Protein AF-W2HSP3-F1 (afdb_monomer_lite)

Structure (mmCIF, N/CA/C/O backbone):
data_AF-W2HSP3-F1
#
_entry.id   AF-W2HSP3-F1
#
loop_
_atom_site.group_PDB
_atom_site.id
_atom_site.type_symbol
_atom_site.label_atom_id
_atom_site.label_alt_id
_atom_site.label_comp_id
_atom_site.label_asym_id
_atom_site.label_entity_id
_atom_site.label_seq_id
_atom_site.pdbx_PDB_ins_code
_atom_site.Cartn_x
_atom_site.Cartn_y
_atom_site.Cartn_z
_atom_site.occupancy
_atom_site.B_iso_or_equiv
_atom_site.auth_seq_id
_atom_site.auth_comp_id
_atom_site.auth_asym_id
_atom_site.auth_atom_id
_atom_site.pdbx_PDB_model_num
ATOM 1 N N . MET A 1 1 ? 7.072 12.302 16.297 1.00 57.34 1 MET A N 1
ATOM 2 C CA . MET A 1 1 ? 7.672 11.206 15.501 1.00 57.34 1 MET A CA 1
ATOM 3 C C . MET A 1 1 ? 6.674 10.807 14.418 1.00 57.34 1 MET A C 1
ATOM 5 O O . MET A 1 1 ? 5.513 10.614 14.748 1.00 57.34 1 MET A O 1
ATOM 9 N N . VAL A 1 2 ? 7.070 10.785 13.141 1.00 75.00 2 VAL A N 1
ATOM 10 C CA . VAL A 1 2 ? 6.167 10.472 12.011 1.00 75.00 2 VAL A CA 1
ATOM 11 C C . VAL A 1 2 ? 6.224 8.970 11.736 1.00 75.00 2 VAL A C 1
ATOM 13 O O . VAL A 1 2 ? 7.313 8.440 11.526 1.00 75.00 2 VAL A O 1
ATOM 16 N N . PHE A 1 3 ? 5.074 8.290 11.745 1.00 82.56 3 PHE A N 1
ATOM 17 C CA . PHE A 1 3 ? 4.987 6.868 11.400 1.00 82.56 3 PHE A CA 1
ATOM 18 C C . PHE A 1 3 ? 5.425 6.637 9.947 1.00 82.56 3 PHE A C 1
ATOM 20 O O . PHE A 1 3 ? 4.989 7.353 9.043 1.00 82.56 3 PHE A O 1
ATOM 27 N N . ARG A 1 4 ? 6.276 5.634 9.722 1.00 90.62 4 ARG A N 1
ATOM 28 C CA . ARG A 1 4 ? 6.746 5.224 8.395 1.00 90.62 4 ARG A CA 1
ATOM 29 C C . ARG A 1 4 ? 6.575 3.722 8.255 1.00 90.62 4 ARG A C 1
ATOM 31 O O . ARG A 1 4 ? 6.967 2.982 9.150 1.00 90.62 4 ARG A O 1
ATOM 38 N N . PHE A 1 5 ? 6.030 3.308 7.118 1.00 94.88 5 PHE A N 1
ATOM 39 C CA . PHE A 1 5 ? 5.912 1.898 6.778 1.00 94.88 5 PHE A CA 1
ATOM 40 C C 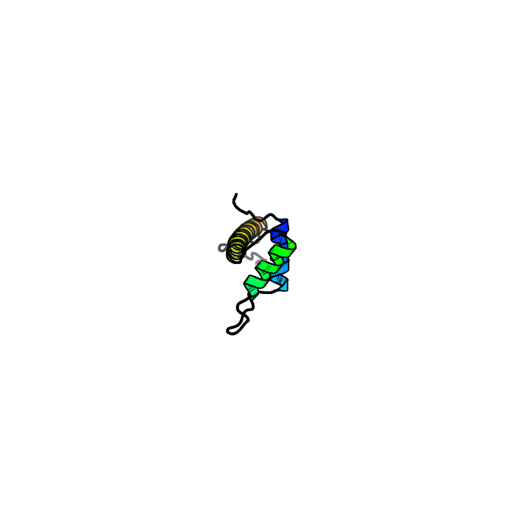. PHE A 1 5 ? 7.290 1.281 6.545 1.00 94.88 5 PHE A C 1
ATOM 42 O O . PHE A 1 5 ? 8.120 1.853 5.834 1.00 94.88 5 PHE A O 1
ATOM 49 N N . THR A 1 6 ? 7.513 0.110 7.132 1.00 94.94 6 THR A N 1
ATOM 50 C CA . THR A 1 6 ? 8.635 -0.768 6.793 1.00 94.94 6 THR A CA 1
ATOM 51 C C . THR A 1 6 ? 8.248 -1.714 5.656 1.00 94.94 6 THR A C 1
ATOM 53 O O . THR A 1 6 ? 7.066 -1.953 5.411 1.00 94.94 6 THR A O 1
ATOM 56 N N . ASN A 1 7 ? 9.241 -2.319 4.999 1.00 94.88 7 ASN A N 1
ATOM 57 C CA . ASN A 1 7 ? 8.985 -3.308 3.946 1.00 94.88 7 ASN A CA 1
ATOM 58 C C . ASN A 1 7 ? 8.162 -4.505 4.449 1.00 94.88 7 ASN A C 1
ATOM 60 O O . ASN A 1 7 ? 7.336 -5.039 3.714 1.00 94.88 7 ASN A O 1
ATOM 64 N N . ASP A 1 8 ? 8.356 -4.935 5.697 1.00 95.44 8 ASP A N 1
ATOM 65 C CA . ASP A 1 8 ? 7.571 -6.041 6.252 1.00 95.44 8 ASP A CA 1
ATOM 66 C C . ASP A 1 8 ? 6.126 -5.625 6.532 1.00 95.44 8 ASP A C 1
ATOM 68 O O . ASP A 1 8 ? 5.201 -6.388 6.256 1.00 95.44 8 ASP A O 1
ATOM 72 N N . GLN A 1 9 ? 5.905 -4.385 6.971 1.00 95.81 9 GLN A N 1
ATOM 73 C CA . GLN A 1 9 ? 4.556 -3.832 7.089 1.00 95.81 9 GLN A CA 1
ATOM 74 C C . GLN A 1 9 ? 3.878 -3.682 5.722 1.00 95.81 9 GLN A C 1
ATOM 76 O O . GLN A 1 9 ? 2.676 -3.914 5.626 1.00 95.81 9 GLN A O 1
ATOM 81 N N . ASP A 1 10 ? 4.622 -3.363 4.657 1.00 96.50 10 ASP A N 1
ATOM 82 C CA . ASP A 1 10 ? 4.069 -3.339 3.299 1.00 96.50 10 ASP A CA 1
ATOM 83 C C . ASP A 1 10 ? 3.620 -4.727 2.839 1.00 96.50 10 ASP A C 1
ATOM 85 O O . ASP A 1 10 ? 2.551 -4.857 2.246 1.00 96.50 10 ASP A O 1
ATOM 89 N N . LYS A 1 11 ? 4.385 -5.784 3.143 1.00 96.44 11 LYS A N 1
ATOM 90 C CA . LYS A 1 11 ? 3.977 -7.165 2.831 1.00 96.44 11 LYS A CA 1
ATOM 91 C C . LYS A 1 11 ? 2.678 -7.532 3.546 1.00 96.44 11 LYS A C 1
ATOM 93 O O . LYS A 1 11 ? 1.780 -8.102 2.927 1.00 96.44 11 LYS A O 1
ATOM 98 N N . VAL A 1 12 ? 2.558 -7.181 4.829 1.00 96.81 12 VAL A N 1
ATOM 99 C CA . VAL A 1 12 ? 1.324 -7.406 5.598 1.00 96.81 12 VAL A CA 1
ATOM 100 C C . VAL A 1 12 ? 0.173 -6.595 5.006 1.00 96.81 12 VAL A C 1
ATOM 102 O O . VAL A 1 12 ? -0.899 -7.151 4.786 1.00 96.81 12 VAL A O 1
ATOM 105 N N . LEU A 1 13 ? 0.400 -5.323 4.665 1.00 96.31 13 LEU A N 1
ATOM 106 C CA . LEU A 1 13 ? -0.590 -4.486 3.990 1.00 96.31 13 LEU A CA 1
ATOM 107 C C . LEU A 1 13 ? -1.086 -5.145 2.695 1.00 96.31 13 LEU A C 1
ATOM 109 O O . LEU A 1 13 ? -2.293 -5.269 2.509 1.00 96.31 13 LEU A O 1
ATOM 113 N N . MET A 1 14 ? -0.186 -5.619 1.830 1.00 96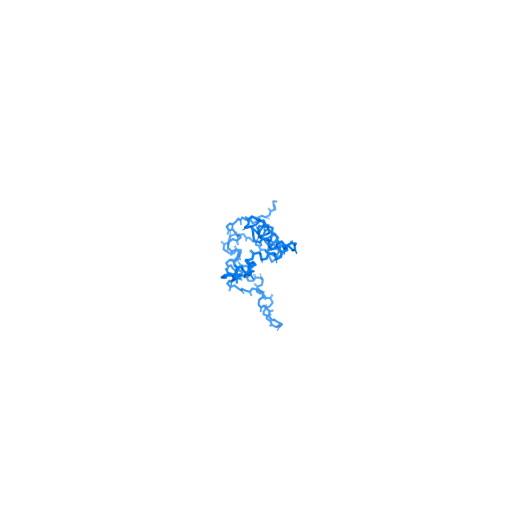.69 14 MET A N 1
ATOM 114 C CA . MET A 1 14 ? -0.572 -6.289 0.582 1.00 96.69 14 MET A CA 1
ATOM 115 C C . MET A 1 14 ? -1.382 -7.559 0.835 1.00 96.69 14 MET A C 1
ATOM 117 O O . MET A 1 14 ? -2.396 -7.780 0.172 1.00 96.69 14 MET A O 1
ATOM 121 N N . ARG A 1 15 ? -0.996 -8.361 1.834 1.00 96.44 15 ARG A N 1
ATOM 122 C CA . ARG A 1 15 ? -1.750 -9.553 2.238 1.00 96.44 15 ARG A CA 1
ATOM 123 C C . ARG A 1 15 ? -3.173 -9.203 2.679 1.00 96.44 15 ARG A C 1
ATOM 125 O O . ARG A 1 15 ? -4.119 -9.847 2.232 1.00 96.44 15 ARG A O 1
ATOM 132 N N . GLU A 1 16 ? -3.338 -8.189 3.528 1.00 95.38 16 GLU A N 1
ATOM 133 C CA . GLU A 1 16 ? -4.663 -7.774 4.008 1.00 95.38 16 GLU A CA 1
ATOM 134 C C . GLU A 1 16 ? -5.529 -7.192 2.884 1.00 95.38 16 GLU A C 1
ATOM 136 O O . GLU A 1 16 ? -6.728 -7.465 2.836 1.00 95.38 16 GLU A O 1
ATOM 141 N N . LEU A 1 17 ? -4.934 -6.450 1.944 1.00 94.31 17 LEU A N 1
ATOM 142 C CA . LEU A 1 17 ? -5.640 -5.922 0.775 1.00 94.31 17 LEU A CA 1
ATOM 143 C C . LEU A 1 17 ? -6.127 -7.028 -0.162 1.00 94.31 17 LEU A C 1
ATOM 145 O O . LEU A 1 17 ? -7.251 -6.940 -0.644 1.00 94.31 17 LEU A O 1
ATOM 149 N N . LEU A 1 18 ? -5.321 -8.066 -0.404 1.00 93.12 18 LEU A N 1
ATOM 150 C CA . LEU A 1 18 ? -5.742 -9.218 -1.208 1.00 93.12 18 LEU A CA 1
ATOM 151 C C . LEU A 1 18 ? -6.853 -10.012 -0.514 1.00 93.12 18 LEU A C 1
ATOM 153 O O . LEU A 1 18 ? -7.806 -10.429 -1.165 1.00 93.12 18 LEU A O 1
ATOM 157 N N . ARG A 1 19 ? -6.754 -10.188 0.810 1.00 93.50 19 ARG A N 1
ATOM 158 C CA . ARG A 1 19 ? -7.735 -10.938 1.606 1.00 93.50 19 ARG A CA 1
ATOM 159 C C . ARG A 1 19 ? -9.091 -10.237 1.689 1.00 93.50 19 ARG A C 1
ATOM 161 O O . ARG A 1 19 ? -10.117 -10.896 1.575 1.00 93.50 19 ARG A O 1
ATOM 168 N N . LEU A 1 20 ? -9.095 -8.928 1.943 1.00 91.44 20 LEU A N 1
ATOM 169 C CA . LEU A 1 20 ? -10.320 -8.145 2.154 1.00 91.44 20 LEU A CA 1
ATOM 170 C C . LEU A 1 20 ? -10.848 -7.492 0.874 1.00 91.44 20 LEU A C 1
ATOM 172 O O . LEU A 1 20 ? -11.997 -7.065 0.845 1.00 91.44 20 LEU A O 1
ATOM 176 N N . ASN A 1 21 ? -10.016 -7.403 -0.165 1.00 90.12 21 ASN A N 1
ATOM 177 C CA . ASN A 1 21 ? -10.327 -6.837 -1.474 1.00 90.12 21 ASN A CA 1
ATOM 178 C C . ASN A 1 21 ? -11.190 -5.555 -1.416 1.00 90.12 21 ASN A C 1
ATOM 180 O O . ASN A 1 21 ? -12.279 -5.504 -2.002 1.00 90.12 21 ASN A O 1
ATOM 184 N N . PRO A 1 22 ? -10.711 -4.483 -0.752 1.00 89.25 22 PRO A N 1
ATOM 185 C CA . PRO A 1 22 ? -11.496 -3.263 -0.540 1.00 89.25 22 PRO A CA 1
ATOM 186 C C . PRO A 1 22 ? -11.778 -2.480 -1.837 1.00 89.25 22 PRO A C 1
ATOM 188 O O . PRO A 1 22 ? -12.472 -1.464 -1.812 1.00 89.25 22 PRO A O 1
ATOM 191 N N . PHE A 1 23 ? -11.223 -2.923 -2.969 1.00 86.75 23 PHE A N 1
ATOM 192 C CA . PHE A 1 23 ? -11.426 -2.347 -4.299 1.00 86.75 23 PHE A CA 1
ATOM 193 C C . PHE A 1 23 ? -12.687 -2.872 -4.992 1.00 86.75 23 PHE A C 1
ATOM 195 O O . PHE A 1 23 ? -13.168 -2.247 -5.931 1.00 86.75 23 PHE A O 1
ATOM 202 N N . SER A 1 24 ? -13.229 -3.999 -4.526 1.00 83.31 24 SER A N 1
ATOM 203 C CA . SER A 1 24 ? -14.418 -4.641 -5.099 1.00 83.31 24 SER A CA 1
ATOM 204 C C . SER A 1 24 ? -15.747 -4.048 -4.623 1.00 83.31 24 SER A C 1
ATOM 206 O O . SER A 1 24 ? -16.806 -4.579 -4.949 1.00 83.31 24 SER A O 1
ATOM 208 N N . ALA A 1 25 ? -15.711 -2.955 -3.854 1.00 72.19 25 ALA A N 1
ATOM 209 C CA . ALA A 1 25 ? -16.910 -2.331 -3.314 1.00 72.19 25 ALA A CA 1
ATOM 210 C C . ALA A 1 25 ? -17.835 -1.842 -4.445 1.00 72.19 25 ALA A C 1
ATOM 212 O O . ALA A 1 25 ? -17.518 -0.905 -5.180 1.00 72.19 25 ALA A O 1
ATOM 213 N N . VAL A 1 26 ? -19.002 -2.473 -4.559 1.00 76.56 26 VAL A N 1
ATOM 214 C CA . VAL A 1 26 ? -20.098 -2.068 -5.444 1.00 76.56 26 VAL A CA 1
ATOM 215 C C . VAL A 1 26 ? -20.933 -1.004 -4.723 1.00 76.56 26 VAL A C 1
ATOM 217 O O . VAL A 1 26 ? -20.908 -0.884 -3.497 1.00 76.56 26 VAL A O 1
ATOM 220 N N . ARG A 1 27 ? -21.700 -0.196 -5.462 1.00 68.56 27 ARG A N 1
ATOM 221 C CA . ARG A 1 27 ? -22.696 0.702 -4.858 1.00 68.56 27 ARG A CA 1
ATOM 222 C C . ARG A 1 27 ? -23.630 -0.118 -3.948 1.00 68.56 27 ARG A C 1
ATOM 224 O O . ARG A 1 27 ? -24.315 -1.011 -4.431 1.00 68.56 27 ARG A O 1
ATOM 231 N N . GLY A 1 28 ? -23.648 0.194 -2.649 1.00 67.81 28 GLY A N 1
ATOM 232 C CA . GLY A 1 28 ? -24.393 -0.556 -1.625 1.00 67.81 28 GLY A CA 1
ATOM 233 C C . GLY A 1 28 ? -23.549 -1.540 -0.801 1.00 67.81 28 GLY A C 1
ATOM 234 O O . GLY A 1 28 ? -24.064 -2.126 0.146 1.00 67.81 28 GLY A O 1
ATOM 235 N N . SER A 1 29 ? -22.261 -1.706 -1.116 1.00 63.44 29 SER A N 1
ATOM 236 C CA . SER A 1 29 ? -21.333 -2.491 -0.299 1.00 63.44 29 SER A CA 1
ATOM 237 C C . SER A 1 29 ? -21.091 -1.855 1.077 1.00 63.44 29 SER A C 1
ATOM 239 O O . SER A 1 29 ? -21.204 -0.633 1.221 1.00 63.44 29 SER A O 1
ATOM 241 N N . PRO A 1 30 ? -20.724 -2.668 2.087 1.00 63.75 30 PRO A N 1
ATOM 242 C CA . PRO A 1 30 ? -20.483 -2.189 3.439 1.00 63.75 30 PRO A CA 1
ATOM 243 C C . PRO A 1 30 ? -19.460 -1.038 3.462 1.00 63.75 30 PRO A C 1
ATOM 245 O O . PRO A 1 30 ? -18.375 -1.168 2.885 1.00 63.75 30 PRO A O 1
ATOM 248 N N . PRO A 1 31 ? -19.760 0.088 4.136 1.00 66.69 31 PRO A N 1
ATOM 249 C CA . PRO A 1 31 ? -18.896 1.274 4.150 1.00 66.69 31 PRO A CA 1
ATOM 250 C C . PRO A 1 31 ? -17.557 1.054 4.877 1.00 66.69 31 PRO A C 1
ATOM 252 O O . PRO A 1 31 ? -16.694 1.932 4.869 1.00 66.69 31 PRO A O 1
ATOM 255 N N . ASN A 1 32 ? -17.371 -0.100 5.519 1.00 83.12 32 ASN A N 1
ATOM 256 C CA . ASN A 1 32 ? -16.309 -0.368 6.479 1.00 83.12 32 ASN A CA 1
ATOM 257 C C . ASN A 1 32 ? -15.123 -1.180 5.939 1.00 83.12 32 ASN A C 1
ATOM 259 O O . ASN A 1 32 ? -14.158 -1.306 6.677 1.00 83.12 32 ASN A O 1
ATOM 263 N N . MET A 1 33 ? -15.096 -1.658 4.686 1.00 87.75 33 MET A N 1
ATOM 264 C CA . MET A 1 33 ? -13.993 -2.527 4.212 1.00 87.75 33 MET A CA 1
ATOM 265 C C . MET A 1 33 ? -12.595 -1.910 4.393 1.00 87.75 33 MET A C 1
ATOM 267 O O . MET A 1 33 ? -11.652 -2.579 4.808 1.00 87.75 33 MET A O 1
ATOM 271 N N . TRP A 1 34 ? -12.445 -0.610 4.123 1.00 91.62 34 TRP A N 1
ATOM 272 C CA . TRP A 1 34 ? -11.179 0.092 4.363 1.00 91.62 34 TRP A CA 1
ATOM 273 C C . TRP A 1 34 ? -10.842 0.205 5.853 1.00 91.62 34 TRP A C 1
ATOM 275 O O . TRP A 1 34 ? -9.671 0.127 6.225 1.00 91.62 34 TRP A O 1
ATOM 285 N N . SER A 1 35 ? -11.854 0.380 6.701 1.00 93.19 35 SER A N 1
ATOM 286 C CA . SER A 1 35 ? -11.700 0.387 8.156 1.00 93.19 35 SER A CA 1
ATOM 287 C C . SER A 1 35 ? -11.324 -0.999 8.683 1.00 93.19 35 SER A C 1
ATOM 289 O O . SER A 1 35 ? -10.482 -1.094 9.569 1.00 93.19 35 SER A O 1
ATOM 291 N N . ASP A 1 36 ? -11.861 -2.065 8.091 1.00 93.94 36 ASP A N 1
ATOM 292 C CA . ASP A 1 36 ? -11.522 -3.448 8.426 1.00 93.94 36 ASP A CA 1
ATOM 293 C C . ASP A 1 36 ? -10.068 -3.762 8.038 1.00 93.94 36 ASP A C 1
ATOM 295 O O . ASP A 1 36 ? -9.341 -4.385 8.812 1.00 93.94 36 ASP A O 1
ATOM 299 N N . VAL A 1 37 ? -9.598 -3.262 6.884 1.00 94.94 37 VAL A N 1
ATOM 300 C CA . VAL A 1 37 ? -8.174 -3.326 6.499 1.00 94.94 37 VAL A CA 1
ATOM 301 C C . VAL A 1 37 ? -7.311 -2.596 7.524 1.00 94.94 37 VAL A C 1
ATOM 303 O O . VAL A 1 37 ? -6.296 -3.139 7.955 1.00 94.94 37 VAL A O 1
ATOM 306 N N . ALA A 1 38 ? -7.709 -1.389 7.938 1.00 95.25 38 ALA A N 1
ATOM 307 C CA . ALA A 1 38 ? -6.981 -0.617 8.940 1.00 95.25 38 ALA A CA 1
ATOM 308 C C . ALA A 1 38 ? -6.900 -1.354 10.284 1.00 95.25 38 ALA A C 1
ATOM 310 O O . ALA A 1 38 ? -5.811 -1.506 10.830 1.00 95.25 38 ALA A O 1
ATOM 311 N N . GLY A 1 39 ? -8.022 -1.891 10.768 1.00 96.31 39 GLY A N 1
ATOM 312 C CA . GLY A 1 39 ? -8.071 -2.676 12.000 1.00 96.31 39 GLY A CA 1
ATOM 313 C C . GLY A 1 39 ? -7.220 -3.946 11.929 1.00 96.31 39 GLY A C 1
ATOM 314 O O . GLY A 1 39 ? -6.418 -4.198 12.828 1.00 96.31 39 GLY A O 1
ATOM 315 N N . SER A 1 40 ? -7.335 -4.708 10.837 1.00 95.69 40 SER A N 1
ATOM 316 C CA . SER A 1 40 ? -6.558 -5.936 10.629 1.00 95.69 40 SER A CA 1
ATOM 317 C C . SER A 1 40 ? -5.057 -5.655 10.577 1.00 95.69 40 SER A C 1
ATOM 319 O O . SER A 1 40 ? -4.268 -6.300 11.267 1.00 95.69 40 SER A O 1
ATOM 321 N N . LEU A 1 41 ? -4.654 -4.638 9.813 1.00 96.19 41 LEU A N 1
ATOM 322 C CA . LEU A 1 41 ? -3.257 -4.237 9.690 1.00 96.19 41 LEU A CA 1
ATOM 323 C C . LEU A 1 41 ? -2.701 -3.726 11.021 1.00 96.19 41 LEU A C 1
ATOM 325 O O . LEU A 1 41 ? -1.572 -4.059 11.381 1.00 96.19 41 LEU A O 1
ATOM 329 N N . SER A 1 42 ? -3.489 -2.961 11.776 1.00 96.38 42 SER A N 1
ATOM 330 C CA . SER A 1 42 ? -3.099 -2.512 13.109 1.00 96.38 42 SER A CA 1
ATOM 331 C C . SER A 1 42 ? -2.903 -3.652 14.088 1.00 96.38 42 SER A C 1
ATOM 333 O O . SER A 1 42 ? -1.908 -3.668 14.809 1.00 96.38 42 SER A O 1
ATOM 335 N N . SER A 1 43 ? -3.804 -4.631 14.077 1.00 96.69 43 SER A N 1
ATOM 336 C CA . SER A 1 43 ? -3.672 -5.829 14.902 1.00 96.69 43 SER A CA 1
ATOM 337 C C . SER A 1 43 ? -2.433 -6.642 14.514 1.00 96.69 43 SER A C 1
ATOM 339 O O . SER A 1 43 ? -1.658 -7.026 15.384 1.00 96.69 43 SER A O 1
ATOM 341 N N . ALA A 1 44 ? -2.191 -6.833 13.214 1.00 94.88 44 ALA A N 1
ATOM 342 C CA . ALA A 1 44 ? -1.067 -7.623 12.716 1.00 94.88 44 ALA A CA 1
ATOM 343 C C . ALA A 1 44 ? 0.304 -6.959 12.933 1.00 94.88 44 ALA A C 1
ATOM 345 O O . ALA A 1 44 ? 1.310 -7.656 13.042 1.00 94.88 44 ALA A O 1
ATOM 346 N N . THR A 1 45 ? 0.363 -5.626 12.965 1.00 92.06 45 THR A N 1
ATOM 347 C CA . THR A 1 45 ? 1.623 -4.869 13.097 1.00 92.06 45 THR A CA 1
ATOM 348 C C . THR A 1 45 ? 1.876 -4.341 14.506 1.00 92.06 45 THR A C 1
ATOM 350 O O . THR A 1 45 ? 2.978 -3.870 14.780 1.00 92.06 45 THR A O 1
ATOM 353 N N . GLY A 1 46 ? 0.873 -4.384 15.389 1.00 93.00 46 GLY A N 1
ATOM 354 C CA . GLY A 1 46 ? 0.936 -3.787 16.724 1.00 93.00 46 GLY A CA 1
ATOM 355 C C . GLY A 1 46 ? 0.952 -2.254 16.719 1.00 93.00 46 GLY A C 1
ATOM 356 O O . GLY A 1 46 ? 1.235 -1.646 17.748 1.00 93.00 46 GLY A O 1
ATOM 357 N N . VAL A 1 47 ? 0.670 -1.613 15.577 1.00 91.56 47 VAL A N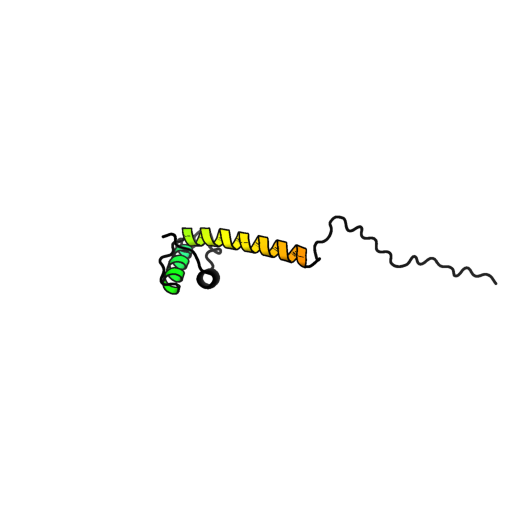 1
ATOM 358 C CA . VAL A 1 47 ? 0.703 -0.153 15.424 1.00 91.56 47 VAL A CA 1
ATOM 359 C C . VAL A 1 47 ? -0.650 0.365 14.964 1.00 91.56 47 VAL A C 1
ATOM 361 O O . VAL A 1 47 ? -1.249 -0.152 14.025 1.00 91.56 47 VAL A O 1
ATOM 364 N N . GLN A 1 48 ? -1.130 1.439 15.587 1.00 94.44 48 GLN A N 1
ATOM 365 C CA . GLN A 1 48 ? -2.360 2.087 15.153 1.00 94.44 48 GLN A CA 1
ATOM 366 C C . GLN A 1 48 ? -2.155 2.770 13.790 1.00 94.44 48 GLN A C 1
ATOM 368 O O . GLN A 1 48 ? -1.364 3.702 13.650 1.00 94.44 48 GLN A O 1
ATOM 373 N N . ILE A 1 49 ? -2.879 2.289 12.784 1.00 94.31 49 ILE A N 1
ATOM 374 C CA . ILE A 1 49 ? -2.802 2.694 11.384 1.00 94.31 49 ILE A CA 1
ATOM 375 C C . ILE A 1 49 ? -4.221 3.034 10.946 1.00 94.31 49 ILE A C 1
ATOM 377 O O . ILE A 1 49 ? -5.160 2.282 11.188 1.00 94.31 49 ILE A O 1
ATOM 381 N N . ASN A 1 50 ? -4.386 4.183 10.299 1.00 94.50 50 ASN A N 1
ATOM 382 C CA . ASN A 1 50 ? -5.679 4.620 9.784 1.00 94.50 50 ASN A CA 1
ATOM 383 C C . ASN A 1 50 ? -5.775 4.488 8.256 1.00 94.50 50 ASN A C 1
ATOM 385 O O . ASN A 1 50 ? -4.783 4.334 7.539 1.00 94.50 50 ASN A O 1
ATOM 389 N N . VAL A 1 51 ? -7.005 4.599 7.747 1.00 94.12 51 VAL A N 1
ATOM 390 C CA . VAL A 1 51 ? -7.316 4.466 6.315 1.00 94.12 51 VAL A CA 1
ATOM 391 C C . VAL A 1 51 ? -6.539 5.462 5.451 1.00 94.12 51 VAL A C 1
ATOM 393 O O . VAL A 1 51 ? -6.100 5.111 4.355 1.00 94.12 51 VAL A O 1
ATOM 396 N N . LYS A 1 52 ? -6.337 6.698 5.928 1.00 93.94 52 LYS A N 1
ATOM 397 C CA . LYS A 1 52 ? -5.584 7.714 5.183 1.00 93.94 52 LYS A CA 1
ATOM 398 C C . LYS A 1 52 ? -4.135 7.275 4.987 1.00 93.94 52 LYS A C 1
ATOM 400 O O . LYS A 1 52 ? -3.650 7.294 3.864 1.00 93.94 52 LYS A O 1
ATOM 405 N N . GLN A 1 53 ? -3.475 6.807 6.046 1.00 95.19 53 GLN A N 1
ATOM 406 C CA . GLN A 1 53 ? -2.097 6.315 5.970 1.00 95.19 53 GLN A CA 1
ATOM 407 C C . GLN A 1 53 ? -1.955 5.135 5.001 1.00 95.19 53 GLN A C 1
ATOM 409 O O . GLN A 1 53 ? -0.982 5.079 4.254 1.00 95.19 53 GLN A O 1
ATOM 414 N N . ILE A 1 54 ? -2.938 4.229 4.968 1.00 95.25 54 ILE A N 1
ATOM 415 C CA . ILE A 1 54 ? -2.969 3.116 4.008 1.00 95.25 54 ILE A CA 1
ATOM 416 C C . ILE A 1 54 ? -3.056 3.630 2.566 1.00 95.25 54 ILE A C 1
ATOM 418 O O . ILE A 1 54 ? -2.272 3.213 1.714 1.00 95.25 54 ILE A O 1
ATOM 422 N N . ARG A 1 55 ? -3.984 4.552 2.280 1.00 94.38 55 ARG A N 1
ATOM 423 C CA . ARG A 1 55 ? -4.167 5.117 0.931 1.00 94.38 55 ARG A CA 1
ATOM 424 C C . ARG A 1 55 ? -2.954 5.925 0.469 1.00 94.38 55 ARG A C 1
ATOM 426 O O . ARG A 1 55 ? -2.526 5.786 -0.679 1.00 94.38 55 ARG A O 1
ATOM 433 N N . ASP A 1 56 ? -2.370 6.709 1.370 1.00 95.69 56 ASP A N 1
ATOM 434 C CA . ASP A 1 56 ? -1.144 7.466 1.110 1.00 95.69 56 ASP A CA 1
ATOM 435 C C . ASP A 1 56 ? 0.010 6.499 0.784 1.00 95.69 56 ASP A C 1
ATOM 437 O O . ASP A 1 56 ? 0.710 6.674 -0.217 1.00 95.69 56 ASP A O 1
ATOM 441 N N . ARG A 1 57 ? 0.165 5.412 1.559 1.00 96.44 57 ARG A N 1
ATOM 442 C CA . ARG A 1 57 ? 1.195 4.398 1.299 1.00 96.44 57 ARG A CA 1
ATOM 443 C C . ARG A 1 57 ? 0.982 3.684 -0.033 1.00 96.44 57 ARG A C 1
ATOM 445 O O . ARG A 1 57 ? 1.944 3.518 -0.778 1.00 96.44 57 ARG A O 1
ATOM 452 N N . LEU A 1 58 ? -0.254 3.318 -0.367 1.00 95.62 58 LEU A N 1
ATOM 453 C CA . LEU A 1 58 ? -0.582 2.690 -1.650 1.00 95.62 58 LEU A CA 1
ATOM 454 C C . LEU A 1 58 ? -0.238 3.579 -2.844 1.00 95.62 58 LEU A C 1
ATOM 456 O O . LEU A 1 58 ? 0.281 3.088 -3.845 1.00 95.62 58 LEU A O 1
ATOM 460 N N . THR A 1 59 ? -0.481 4.885 -2.728 1.00 96.12 59 THR A N 1
ATOM 461 C CA . THR A 1 59 ? -0.116 5.855 -3.768 1.00 96.12 59 THR A CA 1
ATOM 462 C C . THR A 1 59 ? 1.392 5.850 -4.015 1.00 96.12 59 THR A C 1
ATOM 464 O O . THR A 1 59 ? 1.830 5.774 -5.165 1.00 96.12 59 THR A O 1
ATOM 467 N N . LEU A 1 60 ? 2.192 5.846 -2.943 1.00 96.12 60 LEU A N 1
ATOM 468 C CA . LEU A 1 60 ? 3.651 5.771 -3.039 1.00 96.12 60 LEU A CA 1
ATOM 469 C C . LEU A 1 60 ? 4.120 4.445 -3.650 1.00 96.12 60 LEU A C 1
ATOM 471 O O . LEU A 1 60 ? 4.925 4.459 -4.579 1.00 96.12 60 LEU A O 1
ATOM 475 N N . LEU A 1 61 ? 3.595 3.311 -3.175 1.00 95.94 61 LEU A N 1
ATOM 476 C CA . LEU A 1 61 ? 3.972 1.984 -3.673 1.00 95.94 61 LEU A CA 1
ATOM 477 C C . LEU A 1 61 ? 3.635 1.818 -5.158 1.00 95.94 61 LEU A C 1
ATOM 479 O O . LEU A 1 61 ? 4.456 1.314 -5.921 1.00 95.94 61 LEU A O 1
ATOM 483 N N . LYS A 1 62 ? 2.474 2.319 -5.594 1.00 95.25 62 LYS A N 1
ATOM 484 C CA . LYS A 1 62 ? 2.086 2.318 -7.009 1.00 95.25 62 LYS A CA 1
ATOM 485 C C . LYS A 1 62 ? 3.037 3.158 -7.865 1.00 95.25 62 LYS A C 1
ATOM 487 O O . LYS A 1 62 ? 3.381 2.740 -8.966 1.00 95.25 62 LYS A O 1
ATOM 492 N N . GLY A 1 63 ? 3.467 4.323 -7.375 1.00 96.31 63 GLY A N 1
ATOM 493 C CA . GLY A 1 63 ? 4.457 5.157 -8.063 1.00 96.31 63 GLY A CA 1
ATOM 494 C C . GLY A 1 63 ? 5.820 4.469 -8.182 1.00 96.31 63 GLY A C 1
ATOM 495 O O . GLY A 1 63 ? 6.395 4.419 -9.265 1.00 96.31 63 GLY A O 1
ATOM 496 N N . MET A 1 64 ? 6.302 3.872 -7.088 1.00 94.38 64 MET A N 1
ATOM 497 C CA . MET A 1 64 ? 7.561 3.120 -7.073 1.00 94.38 64 MET A CA 1
ATOM 498 C C . MET A 1 64 ? 7.528 1.925 -8.030 1.00 94.38 64 MET A C 1
ATOM 500 O O . MET A 1 64 ? 8.485 1.720 -8.772 1.00 94.38 64 MET A O 1
ATOM 504 N N . TYR A 1 65 ? 6.419 1.179 -8.052 1.00 94.00 65 TYR A N 1
ATOM 505 C CA . TYR A 1 65 ? 6.232 0.046 -8.956 1.00 94.00 65 TYR A CA 1
ATOM 506 C C . TYR A 1 65 ? 6.310 0.470 -10.425 1.00 94.00 65 TYR A C 1
ATOM 508 O O . TYR A 1 65 ? 7.110 -0.087 -11.166 1.00 94.00 65 TYR A O 1
ATOM 516 N N . LYS A 1 66 ? 5.568 1.512 -10.825 1.00 93.94 66 LYS A N 1
ATOM 517 C CA . LYS A 1 66 ? 5.604 2.032 -12.203 1.00 93.94 66 LYS A CA 1
ATOM 518 C C . LYS A 1 66 ? 7.005 2.452 -12.642 1.00 93.94 66 LYS A C 1
ATOM 520 O O . LYS A 1 66 ? 7.402 2.208 -13.776 1.00 93.94 66 LYS A O 1
ATOM 525 N N . ASN A 1 67 ? 7.763 3.080 -11.746 1.00 93.06 67 ASN A N 1
ATOM 526 C CA . ASN A 1 67 ? 9.131 3.495 -12.049 1.00 93.06 67 ASN A CA 1
ATOM 527 C C . ASN A 1 67 ? 10.066 2.290 -12.224 1.00 93.06 67 ASN A C 1
ATOM 529 O O . ASN A 1 67 ? 10.901 2.294 -13.128 1.00 93.06 67 ASN A O 1
ATOM 533 N N . ALA A 1 68 ? 9.924 1.269 -11.374 1.00 91.31 68 ALA A N 1
ATOM 534 C CA . ALA A 1 68 ? 10.691 0.031 -11.478 1.00 91.31 68 ALA A CA 1
ATOM 535 C C . ALA A 1 68 ? 10.342 -0.745 -12.757 1.00 91.31 68 ALA A C 1
ATOM 537 O O . ALA A 1 68 ? 11.239 -1.211 -13.451 1.00 91.31 68 ALA A O 1
ATOM 538 N N . GLU A 1 69 ? 9.057 -0.815 -13.102 1.00 90.56 69 GLU A N 1
ATOM 539 C CA . GLU A 1 69 ? 8.559 -1.428 -14.334 1.00 90.56 69 GLU A CA 1
ATOM 540 C C . GLU A 1 69 ? 9.105 -0.716 -15.580 1.00 90.56 69 GLU A C 1
ATOM 542 O O . GLU A 1 69 ? 9.660 -1.365 -16.461 1.00 90.56 69 GLU A O 1
ATOM 547 N N . ALA A 1 70 ? 9.069 0.621 -15.618 1.00 85.81 70 ALA A N 1
ATOM 548 C CA . ALA A 1 70 ? 9.647 1.398 -16.717 1.00 85.81 70 ALA A CA 1
ATOM 549 C C . ALA A 1 70 ? 11.172 1.214 -16.842 1.00 85.81 70 ALA A C 1
ATOM 551 O O . ALA A 1 70 ? 11.716 1.199 -17.945 1.00 85.81 70 ALA A O 1
ATOM 552 N N . ALA A 1 71 ? 11.884 1.076 -15.720 1.00 86.50 71 ALA A N 1
ATOM 553 C CA . ALA A 1 71 ? 13.315 0.787 -15.737 1.00 86.50 71 ALA A CA 1
ATOM 554 C C . ALA A 1 71 ? 13.611 -0.634 -16.245 1.00 86.50 71 ALA A C 1
ATOM 556 O O . ALA A 1 71 ? 14.550 -0.815 -17.019 1.00 86.50 71 ALA A O 1
ATOM 557 N N . ALA A 1 72 ? 12.800 -1.617 -15.849 1.00 84.31 72 ALA A N 1
ATOM 558 C CA . ALA A 1 72 ? 12.913 -2.992 -16.321 1.00 84.31 72 ALA A CA 1
ATOM 559 C C . ALA A 1 72 ? 12.607 -3.107 -17.823 1.00 84.31 72 ALA A C 1
ATOM 561 O O . ALA A 1 72 ? 13.350 -3.778 -18.533 1.00 84.31 72 ALA A O 1
ATOM 562 N N . ALA A 1 73 ? 11.584 -2.402 -18.319 1.00 80.38 73 ALA A N 1
ATOM 563 C CA . ALA A 1 73 ? 11.244 -2.357 -19.742 1.00 80.38 73 ALA A CA 1
ATOM 564 C C . ALA A 1 73 ? 12.420 -1.847 -20.593 1.00 80.38 73 ALA A C 1
ATOM 566 O O . ALA A 1 73 ? 12.847 -2.540 -21.516 1.00 80.38 73 ALA A O 1
ATOM 567 N N . ARG A 1 74 ? 13.027 -0.714 -20.200 1.00 78.38 74 ARG A N 1
ATOM 568 C CA . ARG A 1 74 ? 14.247 -0.181 -20.838 1.00 78.38 74 ARG A CA 1
ATOM 569 C C . ARG A 1 74 ? 15.403 -1.181 -20.837 1.00 78.38 74 ARG A C 1
ATOM 571 O O . ARG A 1 74 ? 16.105 -1.320 -21.831 1.00 78.38 74 ARG A O 1
ATOM 578 N N . GLY A 1 75 ? 15.616 -1.868 -19.715 1.00 76.81 75 GLY A N 1
ATOM 579 C CA . GLY A 1 75 ? 16.702 -2.841 -19.567 1.00 76.81 75 GLY A CA 1
ATOM 580 C C . GLY A 1 75 ? 16.474 -4.165 -20.304 1.00 76.81 75 GLY A C 1
ATOM 581 O O . GLY A 1 75 ? 17.436 -4.879 -20.566 1.00 76.81 75 GLY A O 1
ATOM 582 N N . SER A 1 76 ? 15.226 -4.498 -20.644 1.00 77.06 76 SER A N 1
ATOM 583 C CA . SER A 1 76 ? 14.872 -5.773 -21.278 1.00 77.06 76 SER A CA 1
ATOM 584 C C . SER A 1 76 ? 15.126 -5.799 -22.789 1.00 77.06 76 SER A C 1
ATOM 586 O O . SER A 1 76 ? 15.066 -6.876 -23.378 1.00 77.06 76 SER A O 1
ATOM 588 N N . GLY A 1 77 ? 15.357 -4.647 -23.428 1.00 64.44 77 GLY A N 1
ATOM 589 C CA . GLY A 1 77 ? 15.516 -4.560 -24.885 1.00 64.44 77 GLY A CA 1
ATOM 590 C C . GLY A 1 77 ? 14.228 -4.817 -25.685 1.00 64.44 77 GLY A C 1
ATOM 591 O O . GLY A 1 77 ? 14.301 -4.983 -26.895 1.00 64.44 77 GLY A O 1
ATOM 592 N N . ILE A 1 78 ? 13.062 -4.846 -25.023 1.00 59.41 78 ILE A N 1
ATOM 593 C CA . ILE A 1 78 ? 11.720 -4.992 -25.627 1.00 59.41 78 ILE A CA 1
ATOM 594 C C . ILE A 1 78 ? 11.025 -3.617 -25.684 1.00 59.41 78 ILE A C 1
ATOM 596 O O . ILE A 1 78 ? 9.807 -3.504 -25.583 1.00 59.41 78 ILE A O 1
ATOM 600 N N . GLU A 1 79 ? 11.790 -2.530 -25.787 1.00 59.06 79 GLU A N 1
ATOM 601 C CA . GLU A 1 79 ? 11.201 -1.300 -26.306 1.00 59.06 79 GLU A CA 1
ATOM 602 C C . GLU A 1 79 ? 11.047 -1.515 -27.810 1.00 59.06 79 GLU A C 1
ATOM 604 O O . GLU A 1 79 ? 12.030 -1.514 -28.549 1.00 59.06 79 GLU A O 1
ATOM 609 N N . GLU A 1 80 ? 9.817 -1.782 -28.255 1.00 56.12 80 GLU A N 1
ATOM 610 C CA . GLU A 1 80 ? 9.472 -1.715 -29.671 1.00 56.12 80 GLU A CA 1
ATOM 611 C C . GLU A 1 80 ? 9.820 -0.299 -30.133 1.00 56.12 80 GLU A C 1
ATOM 613 O O . GLU A 1 80 ? 9.161 0.678 -29.763 1.00 56.12 80 GLU A O 1
ATOM 618 N N . SER A 1 81 ? 10.934 -0.160 -30.856 1.00 59.19 81 SER A N 1
ATOM 619 C CA . SER A 1 81 ? 11.308 1.133 -31.399 1.00 59.19 81 SER A CA 1
ATOM 620 C C . SER A 1 81 ? 10.203 1.536 -32.361 1.00 59.19 81 SER A C 1
ATOM 622 O O . SER A 1 81 ? 9.971 0.853 -33.355 1.00 59.19 81 SER A O 1
ATOM 624 N N . VAL A 1 82 ? 9.532 2.647 -32.075 1.00 56.66 82 VAL A N 1
ATOM 625 C CA . VAL A 1 82 ? 8.461 3.186 -32.928 1.00 56.66 82 VAL A CA 1
ATOM 626 C C . VAL A 1 82 ? 8.982 3.496 -34.348 1.00 56.66 82 VAL A C 1
ATOM 628 O O . VAL A 1 82 ? 8.210 3.511 -35.298 1.00 56.66 82 VAL A O 1
ATOM 631 N N . ASP A 1 83 ? 10.307 3.647 -34.485 1.00 57.19 83 ASP A N 1
ATOM 632 C CA . ASP A 1 83 ? 11.063 3.815 -35.735 1.00 57.19 83 ASP A CA 1
ATOM 633 C C . ASP A 1 83 ? 11.737 2.523 -36.249 1.00 57.19 83 ASP A C 1
ATOM 635 O O . ASP A 1 83 ? 12.625 2.588 -37.103 1.00 57.19 83 ASP A O 1
ATOM 639 N N . ALA A 1 84 ? 11.359 1.331 -35.765 1.00 57.75 84 ALA A N 1
ATOM 640 C CA . ALA A 1 84 ? 11.802 0.088 -36.398 1.00 57.75 84 ALA A CA 1
ATOM 641 C C . ALA A 1 84 ? 11.189 0.030 -37.797 1.00 57.75 84 ALA A C 1
ATOM 643 O O . ALA A 1 84 ? 10.065 -0.430 -37.995 1.00 57.75 84 ALA A O 1
ATOM 644 N N . VAL A 1 85 ? 11.942 0.490 -38.792 1.00 57.28 85 VAL A N 1
ATOM 645 C CA . VAL A 1 85 ? 11.634 0.192 -40.181 1.00 57.28 85 VAL A CA 1
ATOM 646 C C . VAL A 1 85 ? 11.678 -1.328 -40.288 1.00 57.28 85 VAL A C 1
ATOM 648 O O . VAL A 1 85 ? 12.732 -1.937 -40.109 1.00 57.28 85 VAL A O 1
ATOM 651 N N . ASN A 1 86 ? 10.517 -1.935 -40.533 1.00 54.78 86 ASN A N 1
ATOM 652 C CA . ASN A 1 86 ? 10.358 -3.358 -40.805 1.00 54.78 86 ASN A CA 1
ATOM 653 C C . ASN A 1 86 ? 11.045 -3.704 -42.139 1.00 54.78 86 ASN A C 1
ATOM 655 O O . ASN A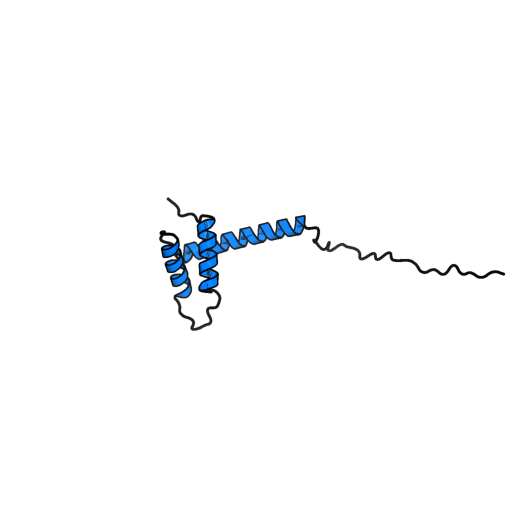 1 86 ? 10.391 -3.954 -43.151 1.00 54.78 86 ASN A O 1
ATOM 659 N N . VAL A 1 87 ? 12.376 -3.636 -42.184 1.00 59.84 87 VAL A N 1
ATOM 660 C CA . VAL A 1 87 ? 13.162 -4.064 -43.338 1.00 59.84 87 VAL A CA 1
ATOM 661 C C . VAL A 1 87 ? 13.406 -5.553 -43.180 1.00 59.84 87 VAL A C 1
ATOM 663 O O . VAL A 1 87 ? 14.440 -6.003 -42.691 1.00 59.84 87 VAL A O 1
ATOM 666 N N . GLN A 1 88 ? 12.420 -6.332 -43.605 1.00 54.25 88 GLN A N 1
ATOM 667 C CA . GLN A 1 88 ? 12.573 -7.763 -43.791 1.00 54.25 88 GLN A CA 1
ATOM 668 C C . GLN A 1 88 ? 13.359 -8.007 -45.089 1.00 54.25 88 GLN A C 1
ATOM 670 O O . GLN A 1 88 ? 12.779 -8.242 -46.145 1.00 54.25 88 GLN A O 1
ATOM 675 N N . SER A 1 89 ? 14.692 -7.927 -45.037 1.00 62.62 89 SER A N 1
ATOM 676 C CA . SER A 1 89 ? 15.552 -8.321 -46.162 1.00 62.62 89 SER A CA 1
ATOM 677 C C . SER A 1 89 ? 15.696 -9.847 -46.200 1.00 62.62 89 SER A C 1
ATOM 679 O O . SER A 1 89 ? 16.759 -10.391 -45.898 1.00 62.62 89 SER A O 1
ATOM 681 N N . HIS A 1 90 ? 14.617 -10.563 -46.506 1.00 56.16 90 HIS A N 1
ATOM 682 C CA . HIS A 1 90 ? 14.669 -12.014 -46.666 1.00 56.16 90 HIS A CA 1
ATOM 683 C C . HIS A 1 90 ? 14.514 -12.363 -48.151 1.00 56.16 90 HIS A C 1
ATOM 685 O O . HIS A 1 90 ? 13.406 -12.442 -48.660 1.00 56.16 90 HIS A O 1
ATOM 691 N N . TYR A 1 91 ? 15.676 -12.515 -48.798 1.00 50.78 91 TYR A N 1
ATOM 692 C CA . TYR A 1 91 ? 15.964 -13.007 -50.153 1.00 50.78 91 TYR A CA 1
ATOM 693 C C . TYR A 1 91 ? 15.12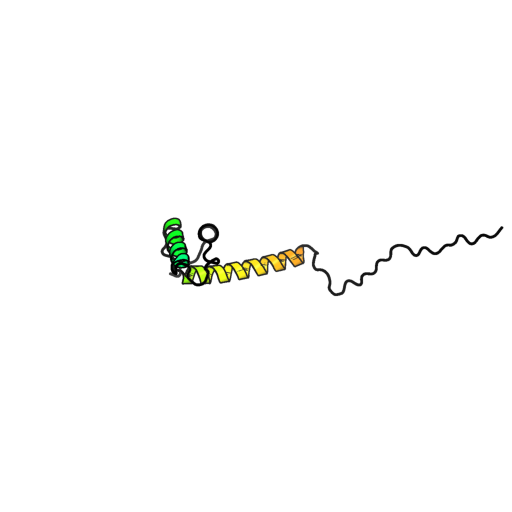8 -12.437 -51.310 1.00 50.78 91 TYR A C 1
ATOM 695 O O . TYR A 1 91 ? 14.000 -12.850 -51.556 1.00 50.78 91 TYR A O 1
ATOM 703 N N . ASP A 1 92 ? 15.765 -11.590 -52.127 1.00 52.91 92 ASP A N 1
ATOM 704 C CA . ASP A 1 92 ? 15.367 -11.433 -53.525 1.00 52.91 92 ASP A CA 1
ATOM 705 C C . ASP A 1 92 ? 15.579 -12.779 -54.243 1.00 52.91 92 ASP A C 1
ATOM 707 O O . ASP A 1 92 ? 16.678 -13.100 -54.706 1.00 52.91 92 ASP A O 1
ATOM 711 N N . GLU A 1 93 ? 14.516 -13.575 -54.346 1.00 57.50 93 GLU A N 1
ATOM 712 C CA . GLU A 1 93 ? 14.359 -14.576 -55.399 1.00 57.50 93 GLU A CA 1
ATOM 713 C C . GLU A 1 93 ? 14.369 -13.853 -56.752 1.00 57.50 93 GLU A C 1
ATOM 715 O O . GLU A 1 93 ? 13.343 -13.513 -57.334 1.00 57.50 93 GLU A O 1
ATOM 720 N N . ARG A 1 94 ? 15.565 -13.585 -57.271 1.00 54.31 94 ARG A N 1
ATOM 721 C CA . ARG A 1 94 ? 15.773 -13.293 -58.688 1.00 54.31 94 ARG A CA 1
ATOM 722 C C . ARG A 1 94 ? 16.620 -14.397 -59.279 1.00 54.31 94 ARG A C 1
ATOM 724 O O . ARG A 1 94 ? 17.827 -14.266 -59.461 1.00 54.31 94 ARG A O 1
ATOM 731 N N . GLU A 1 95 ? 15.946 -15.520 -59.502 1.00 55.53 95 GLU A N 1
ATOM 732 C CA . GLU A 1 95 ? 15.886 -16.172 -60.809 1.00 55.53 95 GLU A CA 1
ATOM 733 C C . GLU A 1 95 ? 17.031 -15.756 -61.759 1.00 55.53 95 GLU A C 1
ATOM 735 O O . GLU A 1 95 ? 16.894 -14.902 -62.631 1.00 55.53 95 GLU A O 1
ATOM 740 N N . ARG A 1 96 ? 18.210 -16.355 -61.563 1.00 48.28 96 ARG A N 1
ATOM 741 C CA . ARG A 1 96 ? 19.290 -16.393 -62.564 1.00 48.28 96 ARG A CA 1
ATOM 742 C C . ARG A 1 96 ? 19.480 -17.801 -63.119 1.00 48.28 96 ARG A C 1
ATOM 744 O O . ARG A 1 96 ? 20.581 -18.189 -63.492 1.00 48.28 96 ARG A O 1
ATOM 751 N N . LEU A 1 97 ? 18.380 -18.537 -63.262 1.00 53.97 97 LEU A N 1
ATOM 752 C CA . LEU A 1 97 ? 18.287 -19.604 -64.255 1.00 53.97 97 LEU A CA 1
ATOM 753 C C . LEU A 1 97 ? 17.958 -18.979 -65.618 1.00 53.97 97 LEU A C 1
ATOM 75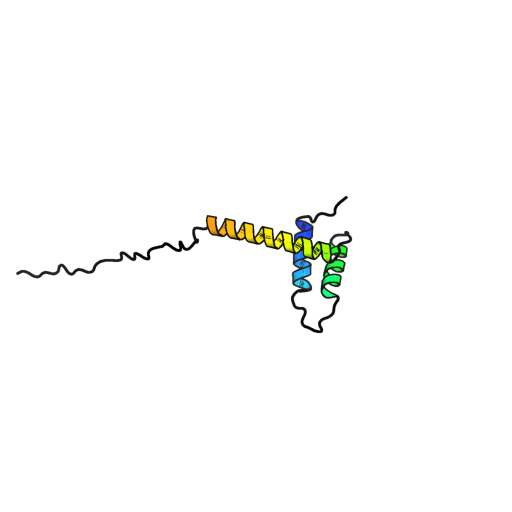5 O O . LEU A 1 97 ? 16.950 -19.284 -66.242 1.00 53.97 97 LEU A O 1
ATOM 759 N N . ALA A 1 98 ? 18.837 -18.093 -66.091 1.00 48.84 98 ALA A N 1
ATOM 760 C CA . ALA A 1 98 ? 18.929 -17.844 -67.518 1.00 48.84 98 ALA A CA 1
ATOM 761 C C . ALA A 1 98 ? 19.698 -19.027 -68.109 1.00 48.84 98 ALA A C 1
ATOM 763 O O . ALA A 1 98 ? 20.928 -19.061 -68.134 1.00 48.84 98 ALA A O 1
ATOM 764 N N . VAL A 1 99 ? 18.916 -20.028 -68.505 1.00 51.72 99 VAL A N 1
ATOM 765 C CA . VAL A 1 99 ? 19.173 -20.886 -69.659 1.00 51.72 99 VAL A CA 1
ATOM 766 C C . VAL A 1 99 ? 20.015 -20.126 -70.683 1.00 51.72 99 VAL A C 1
ATOM 768 O O . VAL A 1 99 ? 19.610 -19.052 -71.112 1.00 51.72 99 VAL A O 1
ATOM 771 N N . ASN A 1 100 ? 21.157 -20.683 -71.074 1.00 46.84 100 ASN A N 1
ATOM 772 C CA . ASN A 1 100 ? 21.619 -20.623 -72.456 1.00 46.84 100 ASN A CA 1
ATOM 773 C C . ASN A 1 100 ? 22.512 -21.835 -72.718 1.00 46.84 100 ASN A C 1
ATOM 775 O O . ASN A 1 100 ? 23.629 -21.950 -72.213 1.00 46.84 100 ASN A O 1
ATOM 779 N N . THR A 1 101 ? 21.899 -22.765 -73.445 1.00 43.53 101 THR A N 1
ATOM 780 C CA . THR A 1 101 ? 22.540 -23.750 -74.314 1.00 43.53 101 THR A CA 1
ATOM 781 C C . THR A 1 101 ? 23.264 -23.030 -75.446 1.00 43.53 101 THR A C 1
ATOM 783 O O . THR A 1 101 ? 22.794 -21.932 -75.824 1.00 43.53 101 THR A O 1
#

Foldseek 3Di:
DDDDDDPVLVVVLVVLCVVLVPVPDDVVRDPCSLVVSQVSSCVVVVHRGHSVNSVVVVVVVVVVVVVVVVVVCVVVPPPPPPPPPPPPPDDDPDDPPPDDD

Secondary structure (DSSP, 8-state):
------HHHHHHHHHHHHHH-TT---TTS-TTHHHHHHHHHHHHHTS---HHHHHHHHHHHHHHHHHHHHHHHHHHT----TT------------------

Organism: Phytophthora nicotianae (NCBI:txid4792)

pLDDT: mean 80.98, std 17.08, range [43.53, 96.81]

Sequence (101 aa):
MVFRFTNDQDKVLMRELLRLNPFSAVRGSPPNMWSDVAGSLSSATGVQINVKQIRDRLTLLKGMYKNAEAAAARGSGIEESVDAVNVQSHYDERERLAVNT

Radius of gyration: 27.2 Å; chains: 1; bounding box: 47×35×91 Å